Protein AF-A0A8X6R520-F1 (afdb_monomer)

Sequence (158 aa):
MAERRQQGKAYQPYNRLAFRYNPGDDYSLSRHVHIGRMTVMCHFCKALKFCGETKGMCCAAGKIKLPQLREPPEPLKTLLAEYTAESKHFLSNIRKYNSCFQMTSFGAEVIKTHFMTTFKVKGQIYHKFGSLIPFPNGQHKFLQMYFIGDDKDELDAR

Mean predicted aligned error: 14.35 Å

Solvent-accessible surface area (backbone atoms only — not comparable to full-atom values): 10619 Å² total; per-residue (Å²): 139,82,84,80,78,78,77,74,82,73,89,72,78,74,77,67,48,87,79,61,80,55,94,89,58,69,58,89,76,35,83,87,67,67,64,73,66,64,71,47,65,38,89,75,80,60,49,64,32,43,70,88,62,62,70,48,80,83,32,55,65,60,77,46,85,77,79,81,83,74,80,63,60,82,68,54,40,61,36,71,61,60,80,46,74,64,12,46,54,42,60,78,39,40,68,58,55,53,56,73,68,49,67,52,45,89,38,62,49,68,61,84,64,88,88,62,101,66,86,46,74,53,87,68,80,42,79,45,58,75,69,79,64,71,55,91,96,47,80,66,54,80,63,20,41,85,76,69,55,60,84,80,69,52,73,81,73,111

Organism: Nephila pilipes (NCBI:txid299642)

Structure (mmCIF, N/CA/C/O backbone):
data_AF-A0A8X6R520-F1
#
_entry.id   AF-A0A8X6R520-F1
#
loop_
_atom_site.group_PDB
_atom_site.id
_atom_site.type_symbol
_atom_site.label_atom_id
_atom_site.label_alt_id
_atom_site.label_comp_id
_atom_site.label_asym_id
_atom_site.label_entity_id
_atom_site.label_seq_id
_atom_site.pdbx_PDB_ins_code
_atom_site.Cartn_x
_atom_site.Cartn_y
_atom_site.Cartn_z
_atom_site.occupancy
_atom_site.B_iso_or_equiv
_atom_site.auth_seq_id
_atom_site.auth_comp_id
_atom_site.auth_asym_id
_atom_site.auth_atom_id
_atom_site.pdbx_PDB_model_num
ATOM 1 N N . MET A 1 1 ? 46.603 -31.925 23.603 1.00 32.66 1 MET A N 1
ATOM 2 C CA . MET A 1 1 ? 46.364 -31.287 22.292 1.00 32.66 1 MET A CA 1
ATOM 3 C C . MET A 1 1 ? 45.201 -32.020 21.648 1.00 32.66 1 MET A C 1
ATOM 5 O O . MET A 1 1 ? 45.348 -33.194 21.354 1.00 32.66 1 MET A O 1
ATOM 9 N N . ALA A 1 2 ? 44.026 -31.395 21.569 1.00 31.77 2 ALA A N 1
ATOM 10 C CA . ALA A 1 2 ? 42.830 -32.007 20.992 1.00 31.77 2 ALA A CA 1
ATOM 11 C C . ALA A 1 2 ? 42.471 -31.241 19.716 1.00 31.77 2 ALA A C 1
ATOM 13 O O . ALA A 1 2 ? 42.120 -30.060 19.765 1.00 31.77 2 ALA A O 1
ATOM 14 N N . GLU A 1 3 ? 42.648 -31.905 18.578 1.00 31.52 3 GLU A N 1
ATOM 15 C CA . GLU A 1 3 ? 42.391 -31.376 17.244 1.00 31.52 3 GLU A CA 1
ATOM 16 C C . GLU A 1 3 ? 40.903 -31.054 17.074 1.00 31.52 3 GLU A C 1
ATOM 18 O O . GLU A 1 3 ? 40.031 -31.922 17.153 1.00 31.52 3 GLU A O 1
ATOM 23 N N . ARG A 1 4 ? 40.597 -29.779 16.811 1.00 35.84 4 ARG A N 1
ATOM 24 C CA . ARG A 1 4 ? 39.271 -29.373 16.344 1.00 35.84 4 ARG A CA 1
ATOM 25 C C . ARG A 1 4 ? 39.112 -29.868 14.910 1.00 35.84 4 ARG A C 1
ATOM 27 O O . ARG A 1 4 ? 39.616 -29.245 13.979 1.00 35.84 4 ARG A O 1
ATOM 34 N N . ARG A 1 5 ? 38.393 -30.980 14.735 1.00 37.31 5 ARG A N 1
ATOM 35 C CA . ARG A 1 5 ? 37.871 -31.408 13.430 1.00 37.31 5 ARG A CA 1
ATOM 36 C C . ARG A 1 5 ? 37.050 -30.266 12.833 1.00 37.31 5 ARG A C 1
ATOM 38 O O . ARG A 1 5 ? 35.975 -29.940 13.333 1.00 37.31 5 ARG A O 1
ATOM 45 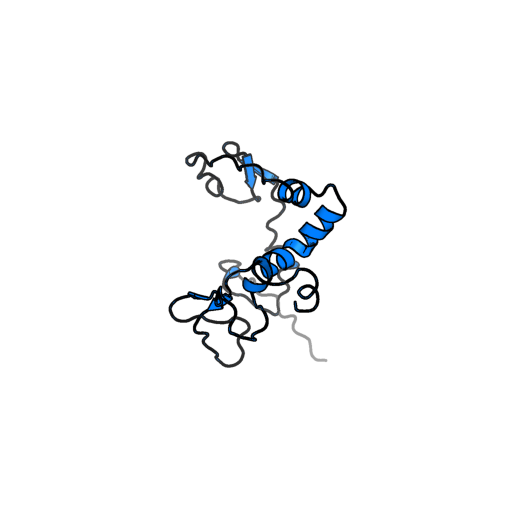N N . GLN A 1 6 ? 37.563 -29.669 11.761 1.00 41.00 6 GLN A N 1
ATOM 46 C CA . GLN A 1 6 ? 36.790 -28.804 10.882 1.00 41.00 6 GLN A CA 1
ATOM 47 C C . GLN A 1 6 ? 35.663 -29.653 10.284 1.00 41.00 6 GLN A C 1
ATOM 49 O O . GLN A 1 6 ? 35.899 -30.507 9.432 1.00 41.00 6 GLN A O 1
ATOM 54 N N . GLN A 1 7 ? 34.435 -29.469 10.771 1.00 40.72 7 GLN A N 1
ATOM 55 C CA . GLN A 1 7 ? 33.261 -30.027 10.112 1.00 40.72 7 GLN A CA 1
ATOM 56 C C . GLN A 1 7 ? 33.088 -29.285 8.786 1.00 40.72 7 GLN A C 1
ATOM 58 O O . GLN A 1 7 ? 32.696 -28.117 8.754 1.00 40.72 7 GLN A O 1
ATOM 63 N N . GLY A 1 8 ? 33.446 -29.957 7.691 1.00 35.66 8 GLY A N 1
ATOM 64 C CA . GLY A 1 8 ? 33.184 -29.482 6.340 1.00 35.66 8 GLY A CA 1
ATOM 65 C C . GLY A 1 8 ? 31.697 -29.175 6.181 1.00 35.66 8 GLY A C 1
ATOM 66 O O . GLY A 1 8 ? 30.846 -29.994 6.530 1.00 35.66 8 GLY A O 1
ATOM 67 N N . LYS A 1 9 ? 31.376 -27.975 5.685 1.00 40.44 9 LYS A N 1
ATOM 68 C CA . LYS A 1 9 ? 29.997 -27.575 5.387 1.00 40.44 9 LYS A CA 1
ATOM 69 C C . LYS A 1 9 ? 29.431 -28.536 4.342 1.00 40.44 9 LYS A C 1
ATOM 71 O O . LYS A 1 9 ? 29.839 -28.503 3.184 1.00 40.44 9 LYS A O 1
ATOM 76 N N . ALA A 1 10 ? 28.509 -29.395 4.767 1.00 44.88 10 ALA A N 1
ATOM 77 C CA . ALA A 1 10 ? 27.772 -30.279 3.880 1.00 44.88 10 ALA A CA 1
ATOM 78 C C . ALA A 1 10 ? 27.048 -29.450 2.807 1.00 44.88 10 ALA A C 1
ATOM 80 O O . ALA A 1 10 ? 26.367 -28.471 3.121 1.00 44.88 10 ALA A O 1
ATOM 81 N N . TYR A 1 11 ? 27.205 -29.842 1.542 1.00 52.88 11 TYR A N 1
ATOM 82 C CA . TYR A 1 11 ? 26.474 -29.273 0.415 1.00 52.88 11 TYR A CA 1
ATOM 83 C C . TYR A 1 11 ? 24.975 -29.524 0.622 1.00 52.88 11 TYR A C 1
ATOM 85 O O . TYR A 1 11 ? 24.500 -30.649 0.470 1.00 52.88 11 TYR A O 1
ATOM 93 N N . GLN A 1 12 ? 24.229 -28.491 1.021 1.00 57.22 12 GLN A N 1
ATOM 94 C CA . GLN A 1 12 ? 22.777 -28.582 1.120 1.00 57.22 12 GLN A CA 1
ATOM 95 C C . GLN A 1 12 ? 22.138 -28.196 -0.221 1.00 57.22 12 GLN A C 1
ATOM 97 O O . GLN A 1 12 ? 22.399 -27.102 -0.725 1.00 57.22 12 GLN A O 1
ATOM 102 N N . PRO A 1 13 ? 21.286 -29.056 -0.807 1.00 60.69 13 PRO A N 1
ATOM 103 C CA . PRO A 1 13 ? 20.566 -28.718 -2.025 1.00 60.69 13 PRO A CA 1
ATOM 104 C C . PRO A 1 13 ? 19.559 -27.595 -1.742 1.00 60.69 13 PRO A C 1
ATOM 106 O O . PRO A 1 13 ? 18.690 -27.727 -0.881 1.00 60.69 13 PRO A O 1
ATOM 109 N N . TYR A 1 14 ? 19.651 -26.503 -2.504 1.00 65.06 14 TYR A N 1
ATOM 110 C CA . TYR A 1 14 ? 18.856 -25.275 -2.338 1.00 65.06 14 TYR A CA 1
ATOM 111 C C . TYR A 1 14 ? 17.364 -25.419 -2.702 1.00 65.06 14 TYR A C 1
ATOM 113 O O . TYR A 1 14 ? 16.584 -24.468 -2.600 1.00 65.06 14 TYR A O 1
ATOM 121 N N . ASN A 1 15 ? 16.938 -26.612 -3.121 1.00 63.81 15 ASN A N 1
ATOM 122 C CA . ASN A 1 15 ? 15.549 -26.891 -3.460 1.00 63.81 15 ASN A CA 1
ATOM 123 C C . ASN A 1 15 ? 14.650 -26.724 -2.228 1.00 63.81 15 ASN A C 1
ATOM 125 O O . ASN A 1 15 ? 14.831 -27.398 -1.216 1.00 63.81 15 ASN A O 1
ATOM 129 N N . ARG A 1 16 ? 13.629 -25.863 -2.349 1.00 66.19 16 ARG A N 1
ATOM 130 C CA . ARG A 1 16 ? 12.605 -25.605 -1.317 1.00 66.19 16 ARG A CA 1
ATOM 131 C C . ARG A 1 16 ? 13.126 -24.964 -0.021 1.00 66.19 16 ARG A C 1
ATOM 133 O O . ARG A 1 16 ? 12.443 -25.052 0.996 1.00 66.19 16 ARG A O 1
ATOM 140 N N . LEU A 1 17 ? 14.264 -24.263 -0.043 1.00 68.62 17 LEU A N 1
ATOM 141 C CA . LEU A 1 17 ? 14.769 -23.547 1.142 1.00 68.62 17 LEU A CA 1
ATOM 142 C C . LEU A 1 17 ? 13.775 -22.538 1.729 1.00 68.62 17 LEU A C 1
ATOM 144 O O . LEU A 1 17 ? 13.732 -22.378 2.942 1.00 68.62 17 LEU A O 1
ATOM 148 N N . ALA A 1 18 ? 12.917 -21.932 0.902 1.00 65.88 18 ALA A N 1
ATOM 149 C CA . ALA A 1 18 ? 11.854 -21.041 1.376 1.00 65.88 18 ALA A CA 1
ATOM 150 C C . ALA A 1 18 ? 10.885 -21.713 2.374 1.00 65.88 18 ALA A C 1
ATOM 152 O O . ALA A 1 18 ? 10.293 -21.036 3.205 1.00 65.88 18 ALA A O 1
ATOM 153 N N . PHE A 1 19 ? 10.743 -23.044 2.325 1.00 75.19 19 PHE A N 1
ATOM 154 C CA . PHE A 1 19 ? 9.905 -23.817 3.249 1.00 75.19 19 PHE A CA 1
ATOM 155 C C . PHE A 1 19 ? 10.658 -24.295 4.499 1.00 75.19 19 PHE A C 1
ATOM 157 O O . PHE A 1 19 ? 10.063 -24.915 5.376 1.00 75.19 19 PHE A O 1
ATOM 164 N N . ARG A 1 20 ? 11.966 -24.033 4.583 1.00 75.31 20 ARG A N 1
ATOM 165 C CA . ARG A 1 20 ? 12.833 -24.376 5.717 1.00 75.31 20 ARG A CA 1
ATOM 166 C C . ARG A 1 20 ? 13.335 -23.093 6.369 1.00 75.31 20 ARG A C 1
ATOM 168 O O . ARG A 1 20 ? 14.533 -22.828 6.400 1.00 75.31 20 ARG A O 1
ATOM 175 N N . TYR A 1 21 ? 12.392 -22.278 6.833 1.00 77.88 21 TYR A N 1
ATOM 176 C CA . TYR A 1 21 ? 12.721 -21.064 7.565 1.00 77.88 21 TYR A CA 1
ATOM 177 C C . TYR A 1 21 ? 13.424 -21.414 8.884 1.00 77.88 21 TYR A C 1
ATOM 179 O O . TYR A 1 21 ? 12.919 -22.209 9.676 1.00 77.88 21 TYR A O 1
ATOM 187 N N . ASN A 1 22 ? 14.577 -20.799 9.106 1.00 79.00 22 ASN A N 1
ATOM 188 C CA . ASN A 1 22 ? 15.392 -20.891 10.299 1.00 79.00 22 ASN A CA 1
ATOM 189 C C . ASN A 1 22 ? 15.613 -19.463 10.827 1.00 79.00 22 ASN A C 1
ATOM 191 O O . ASN A 1 22 ? 16.314 -18.679 10.191 1.00 79.00 22 ASN A O 1
ATOM 195 N N . PRO A 1 23 ? 15.038 -19.104 11.984 1.00 77.94 23 PRO A N 1
ATOM 196 C CA . PRO A 1 23 ? 15.139 -17.751 12.526 1.00 77.94 23 PRO A CA 1
ATOM 197 C C . PRO A 1 23 ? 16.559 -17.355 12.963 1.00 77.94 23 PRO A C 1
ATOM 199 O O . PRO A 1 23 ? 16.796 -16.176 13.199 1.00 77.94 23 PRO A O 1
ATOM 202 N N . GLY A 1 24 ? 17.493 -18.307 13.082 1.00 82.00 24 GLY A N 1
ATOM 203 C CA . GLY A 1 24 ? 18.901 -18.018 13.370 1.00 82.00 24 GLY A CA 1
ATOM 204 C C . GLY A 1 24 ? 19.714 -17.567 12.153 1.00 82.00 24 GLY A C 1
ATOM 205 O O . GLY A 1 24 ? 20.850 -17.128 12.321 1.00 82.00 24 GLY A O 1
ATOM 206 N N . ASP A 1 25 ? 19.154 -17.673 10.945 1.00 80.88 25 ASP A N 1
ATOM 207 C CA . ASP A 1 25 ? 19.844 -17.308 9.714 1.00 80.88 25 ASP A CA 1
ATOM 208 C C . ASP A 1 25 ? 19.541 -15.857 9.322 1.00 80.88 25 ASP A C 1
ATOM 210 O O . ASP A 1 25 ? 18.385 -15.439 9.213 1.00 80.88 25 ASP A O 1
ATOM 214 N N . ASP A 1 26 ? 20.593 -15.093 9.030 1.00 79.25 26 ASP A N 1
ATOM 215 C CA . ASP A 1 26 ? 20.450 -13.777 8.417 1.00 79.25 26 ASP A CA 1
ATOM 216 C C . ASP A 1 26 ? 20.264 -13.917 6.898 1.00 79.25 26 ASP A C 1
ATOM 218 O O . ASP A 1 26 ? 21.212 -13.957 6.106 1.00 79.25 26 ASP A O 1
ATOM 222 N N . TYR A 1 27 ? 19.001 -14.000 6.483 1.00 78.44 27 TYR A N 1
ATOM 223 C CA . TYR A 1 27 ? 18.620 -14.102 5.075 1.00 78.44 27 TYR A CA 1
ATOM 224 C C . TYR A 1 27 ? 19.008 -12.877 4.243 1.00 78.44 27 TYR A C 1
ATOM 226 O O . TYR A 1 27 ? 19.123 -13.010 3.025 1.00 78.44 27 TYR A O 1
ATOM 234 N N . SER A 1 28 ? 19.239 -11.715 4.865 1.00 74.81 28 SER A N 1
ATOM 235 C CA . SER A 1 28 ? 19.638 -10.502 4.142 1.00 74.81 28 SER A CA 1
ATOM 236 C C . SER A 1 28 ? 21.057 -10.606 3.571 1.00 74.81 28 SER A C 1
ATOM 238 O O . SER A 1 28 ? 21.343 -10.055 2.510 1.00 74.81 28 SER A O 1
ATOM 240 N N . LEU A 1 29 ? 21.922 -11.392 4.222 1.00 78.25 29 LEU A N 1
ATOM 241 C CA . LEU A 1 29 ? 23.296 -11.666 3.788 1.00 78.25 29 LEU A CA 1
ATOM 242 C C . LEU A 1 29 ? 23.393 -12.854 2.821 1.00 78.25 29 LEU A C 1
ATOM 244 O O . LEU A 1 29 ? 24.462 -13.145 2.271 1.00 78.25 29 LEU A O 1
ATOM 248 N N . SER A 1 30 ? 22.290 -13.572 2.603 1.00 78.69 30 SER A N 1
ATOM 249 C CA . SER A 1 30 ? 22.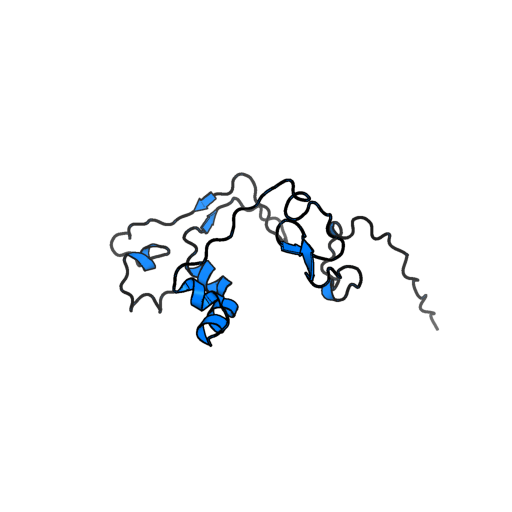281 -14.722 1.711 1.00 78.69 30 SER A CA 1
ATOM 250 C C . SER A 1 30 ? 22.397 -14.272 0.258 1.00 78.69 30 SER A C 1
ATOM 252 O O . SER A 1 30 ? 21.474 -13.691 -0.310 1.00 78.69 30 SER A O 1
ATOM 254 N N . ARG A 1 31 ? 23.496 -14.656 -0.405 1.00 71.50 31 ARG A N 1
ATOM 255 C CA . ARG A 1 31 ? 23.685 -14.453 -1.858 1.00 71.50 31 ARG A CA 1
ATOM 256 C C . ARG A 1 31 ? 22.579 -15.097 -2.705 1.00 71.50 31 ARG A C 1
ATOM 258 O O . ARG A 1 31 ? 22.419 -14.747 -3.868 1.00 71.50 31 ARG A O 1
ATOM 265 N N . HIS A 1 32 ? 21.833 -16.038 -2.126 1.00 70.75 32 HIS A N 1
ATOM 266 C CA . HIS A 1 32 ? 20.743 -16.755 -2.783 1.00 70.75 32 HIS A CA 1
ATOM 267 C C . HIS A 1 32 ? 19.396 -16.022 -2.683 1.00 70.75 32 HIS A C 1
ATOM 269 O O . HIS A 1 32 ? 18.470 -16.372 -3.407 1.00 70.75 32 HIS A O 1
ATOM 275 N N . VAL A 1 33 ? 19.274 -15.001 -1.824 1.00 73.88 33 VAL A N 1
ATOM 276 C CA . VAL A 1 33 ? 18.069 -14.162 -1.670 1.00 73.88 33 VAL A CA 1
ATOM 277 C C . VAL A 1 33 ? 18.312 -12.799 -2.331 1.00 73.88 33 VAL A C 1
ATOM 279 O O . VAL A 1 33 ? 18.020 -11.741 -1.787 1.00 73.88 33 VAL A O 1
ATOM 282 N N . HIS A 1 34 ? 18.888 -12.811 -3.534 1.00 74.81 34 HIS A N 1
ATOM 283 C CA . HIS A 1 34 ? 19.153 -11.596 -4.297 1.00 74.81 34 HIS A CA 1
ATOM 284 C C . HIS A 1 34 ? 18.156 -11.459 -5.458 1.00 74.81 34 HIS A C 1
ATOM 286 O O . HIS A 1 34 ? 18.438 -11.849 -6.590 1.00 74.81 34 HIS A O 1
ATOM 292 N N . ILE A 1 35 ? 16.986 -10.873 -5.182 1.00 80.00 35 ILE A N 1
ATOM 293 C CA . ILE A 1 35 ? 15.927 -10.622 -6.185 1.00 80.00 35 ILE A CA 1
ATOM 294 C C . ILE A 1 35 ? 16.367 -9.548 -7.208 1.00 80.00 35 ILE A C 1
ATOM 296 O O . ILE A 1 35 ? 15.990 -9.586 -8.379 1.00 80.00 35 ILE A O 1
ATOM 300 N N . GLY A 1 36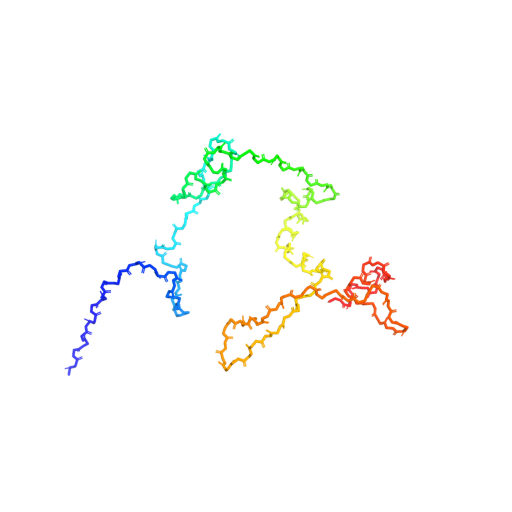 ? 17.229 -8.615 -6.787 1.00 85.00 36 GLY A N 1
ATOM 301 C CA . GLY A 1 36 ? 17.735 -7.520 -7.618 1.00 85.00 36 GLY A CA 1
ATOM 302 C C . GLY A 1 36 ? 16.765 -6.342 -7.745 1.00 85.00 36 GLY A C 1
ATOM 303 O O . GLY A 1 36 ? 15.748 -6.266 -7.059 1.00 85.00 36 GLY A O 1
ATOM 304 N N . ARG A 1 37 ? 17.106 -5.378 -8.610 1.00 87.88 37 ARG A N 1
ATOM 305 C CA . ARG A 1 37 ? 16.262 -4.200 -8.878 1.00 87.88 37 ARG A CA 1
ATOM 306 C C . ARG A 1 37 ? 15.172 -4.543 -9.895 1.00 87.88 37 ARG A C 1
ATOM 308 O O . ARG A 1 37 ? 15.374 -5.367 -10.787 1.00 87.88 37 ARG A O 1
ATOM 315 N N . MET A 1 38 ? 14.035 -3.866 -9.788 1.00 91.12 38 MET A N 1
ATOM 316 C CA . MET A 1 38 ? 12.918 -4.004 -10.718 1.00 91.12 38 MET A CA 1
ATOM 317 C C . MET A 1 38 ? 13.150 -3.120 -11.955 1.00 91.12 38 MET A C 1
ATOM 319 O O . MET A 1 38 ? 12.651 -2.003 -12.035 1.00 91.12 38 MET A O 1
ATOM 323 N N . THR A 1 39 ? 13.981 -3.579 -12.891 1.00 93.94 39 THR A N 1
ATOM 324 C CA . THR A 1 39 ? 14.419 -2.780 -14.056 1.00 93.94 39 THR A CA 1
ATOM 325 C C . THR A 1 39 ? 13.939 -3.323 -15.399 1.00 93.94 39 THR A C 1
ATOM 327 O O . THR A 1 39 ? 14.058 -2.641 -16.414 1.00 93.94 39 THR A O 1
ATOM 330 N N . VAL A 1 40 ? 13.384 -4.537 -15.443 1.00 91.81 40 VAL A N 1
ATOM 331 C CA . VAL A 1 40 ? 12.965 -5.168 -16.700 1.00 91.81 40 VAL A CA 1
ATOM 332 C C . VAL A 1 40 ? 11.577 -4.662 -17.082 1.00 91.81 40 VAL A C 1
ATOM 334 O O . VAL A 1 40 ? 10.585 -5.049 -16.478 1.00 91.81 40 VAL A O 1
ATOM 337 N N . MET A 1 41 ? 11.477 -3.812 -18.100 1.00 93.25 41 MET A N 1
ATOM 338 C CA . MET A 1 41 ? 10.185 -3.282 -18.543 1.00 93.25 41 MET A CA 1
ATOM 339 C C . MET A 1 41 ? 9.426 -4.287 -19.423 1.00 93.25 41 MET A C 1
ATOM 341 O O . MET A 1 41 ? 9.957 -4.833 -20.392 1.00 93.25 41 MET A O 1
ATOM 345 N N . CYS A 1 42 ? 8.143 -4.504 -19.134 1.00 91.62 42 CYS A N 1
ATOM 346 C CA . CYS A 1 42 ? 7.261 -5.275 -20.001 1.00 91.62 42 CYS A CA 1
ATOM 347 C C . CYS A 1 42 ? 6.898 -4.491 -21.271 1.00 91.62 42 CYS A C 1
ATOM 349 O O . CYS A 1 42 ? 6.413 -3.364 -21.205 1.00 91.62 42 CYS A O 1
ATOM 351 N N . HIS A 1 43 ? 7.042 -5.112 -22.441 1.00 91.19 43 HIS A N 1
ATOM 352 C CA . HIS A 1 43 ? 6.753 -4.463 -23.722 1.00 91.19 43 HIS A CA 1
ATOM 353 C C . HIS A 1 43 ? 5.269 -4.104 -23.897 1.00 91.19 43 HIS A C 1
ATOM 355 O O . HIS A 1 43 ? 4.977 -3.068 -24.497 1.00 91.19 43 HIS A O 1
ATOM 361 N N . PHE A 1 44 ? 4.367 -4.914 -23.327 1.00 91.19 44 PHE A N 1
ATOM 362 C CA . PHE A 1 44 ? 2.915 -4.776 -23.470 1.00 91.19 44 PHE A CA 1
ATOM 363 C C . PHE A 1 44 ? 2.311 -3.757 -22.495 1.00 91.19 44 PHE A C 1
ATOM 365 O O . PHE A 1 44 ? 1.685 -2.798 -22.930 1.00 91.19 44 PHE A O 1
ATOM 372 N N . CYS A 1 45 ? 2.500 -3.946 -21.182 1.00 90.19 45 CYS A N 1
ATOM 373 C CA . CYS A 1 45 ? 1.869 -3.107 -20.153 1.00 90.19 45 CYS A CA 1
ATOM 374 C C . CYS A 1 45 ? 2.808 -2.083 -19.498 1.00 90.19 45 CYS A C 1
ATOM 376 O O . CYS A 1 45 ? 2.375 -1.370 -18.602 1.00 90.19 45 CYS A O 1
ATOM 378 N N . LYS A 1 46 ? 4.088 -2.032 -19.894 1.00 90.75 46 LYS A N 1
ATOM 379 C CA . LYS A 1 46 ? 5.128 -1.146 -19.327 1.00 90.75 46 LYS A CA 1
ATOM 380 C C . LYS A 1 46 ? 5.429 -1.337 -17.835 1.00 90.75 46 LYS A C 1
ATOM 382 O O . LYS A 1 46 ? 6.284 -0.639 -17.305 1.00 90.75 46 LYS A O 1
ATOM 387 N N . ALA A 1 47 ? 4.814 -2.322 -17.180 1.00 91.19 47 ALA A N 1
ATOM 388 C CA . ALA A 1 47 ? 5.156 -2.694 -15.813 1.00 91.19 47 ALA A CA 1
ATOM 389 C C . ALA A 1 47 ? 6.636 -3.093 -15.714 1.00 91.19 47 ALA A C 1
ATOM 391 O O . ALA A 1 47 ? 7.144 -3.827 -16.571 1.00 91.19 47 ALA A O 1
ATOM 392 N N . LEU A 1 48 ? 7.306 -2.620 -14.667 1.00 92.81 48 LEU A N 1
ATOM 393 C CA . LEU A 1 48 ? 8.655 -3.047 -14.322 1.00 92.81 48 LEU A CA 1
ATOM 394 C C . LEU A 1 48 ? 8.600 -4.428 -13.655 1.00 92.81 48 LEU A C 1
ATOM 396 O O . LEU A 1 48 ? 7.648 -4.762 -12.953 1.00 92.81 48 LEU A O 1
ATOM 400 N N . LYS A 1 49 ? 9.619 -5.239 -13.917 1.00 92.00 49 LYS A N 1
ATOM 401 C CA . LYS A 1 49 ? 9.746 -6.627 -13.474 1.00 92.00 49 LYS A CA 1
ATOM 402 C C . LYS A 1 49 ? 11.120 -6.869 -12.871 1.00 92.00 49 LYS A C 1
ATOM 404 O O . LYS A 1 49 ? 12.096 -6.202 -13.234 1.00 92.00 49 LYS A O 1
ATOM 409 N N . PHE A 1 50 ? 11.201 -7.852 -11.983 1.00 91.19 50 PHE A N 1
ATOM 410 C CA . PHE A 1 50 ? 12.481 -8.347 -11.486 1.00 91.19 50 PHE A CA 1
ATOM 411 C C . PHE A 1 50 ? 13.159 -9.257 -12.515 1.00 91.19 50 PHE A C 1
ATOM 413 O O . PHE A 1 50 ? 12.516 -9.863 -13.382 1.00 91.19 50 PHE A O 1
ATOM 420 N N . CYS A 1 51 ? 14.483 -9.367 -12.413 1.00 86.19 51 CYS A N 1
ATOM 421 C CA . CYS A 1 51 ? 15.238 -10.325 -13.209 1.00 86.19 51 CYS A CA 1
ATOM 422 C C . CYS A 1 51 ? 14.818 -11.757 -12.825 1.00 86.19 51 CYS A C 1
ATOM 424 O O . CYS A 1 51 ? 14.707 -12.078 -11.647 1.00 86.19 51 CYS A O 1
ATOM 426 N N . GLY A 1 52 ? 14.551 -12.613 -13.815 1.00 85.06 52 GLY A N 1
ATOM 427 C CA . GLY A 1 52 ? 14.098 -13.994 -13.594 1.00 85.06 52 GLY A CA 1
ATOM 428 C C . GLY A 1 52 ? 12.579 -14.187 -13.505 1.00 85.06 52 GLY A C 1
ATOM 429 O O . GLY A 1 52 ? 12.109 -15.322 -13.568 1.00 85.06 52 GLY A O 1
ATOM 430 N N . GLU A 1 53 ? 11.778 -13.118 -13.445 1.00 90.00 53 GLU A N 1
ATOM 431 C CA . GLU A 1 53 ? 10.320 -13.252 -13.504 1.00 90.00 53 GLU A CA 1
ATOM 432 C C . GLU A 1 53 ? 9.836 -13.719 -14.881 1.00 90.00 53 GLU A C 1
ATOM 434 O O . GLU A 1 53 ? 10.215 -13.178 -15.927 1.00 90.00 53 GLU A O 1
ATOM 439 N N . THR A 1 54 ? 8.883 -14.652 -14.895 1.00 89.81 54 THR A N 1
ATOM 440 C CA . THR A 1 54 ? 8.295 -15.161 -16.140 1.00 89.81 54 THR A CA 1
ATOM 441 C C . THR A 1 54 ? 7.574 -14.057 -16.923 1.00 89.81 54 THR A C 1
ATOM 443 O O . THR A 1 54 ? 7.136 -13.042 -16.372 1.00 89.81 54 THR A O 1
ATOM 446 N N . LYS A 1 55 ? 7.414 -14.237 -18.241 1.00 85.31 55 LYS A N 1
ATOM 447 C CA . LYS A 1 55 ? 6.693 -13.281 -19.111 1.00 85.31 55 LYS A CA 1
ATOM 448 C C . LYS A 1 55 ? 5.232 -13.059 -18.675 1.00 85.31 55 LYS A C 1
ATOM 450 O O . LYS A 1 55 ? 4.643 -12.035 -19.012 1.00 85.31 55 LYS A O 1
ATOM 455 N N . GLY A 1 56 ? 4.661 -14.000 -17.918 1.00 88.56 56 GLY A N 1
ATOM 456 C CA . GLY A 1 56 ? 3.272 -13.976 -17.472 1.00 88.56 56 GLY A CA 1
ATOM 457 C C . GLY A 1 56 ? 2.981 -13.112 -16.242 1.00 88.56 56 GLY A C 1
ATOM 458 O O . GLY A 1 56 ? 1.826 -12.752 -16.056 1.00 88.56 56 GLY A O 1
ATOM 459 N N . MET A 1 57 ? 3.993 -12.733 -15.451 1.00 90.12 57 MET A N 1
ATOM 460 C CA . MET A 1 57 ? 3.794 -12.142 -14.113 1.00 90.12 57 MET A CA 1
ATOM 461 C C . MET A 1 57 ? 3.013 -10.817 -14.068 1.00 90.12 57 MET A C 1
ATOM 463 O O . MET A 1 57 ? 2.429 -10.507 -13.040 1.00 90.12 57 MET A O 1
ATOM 467 N N . CYS A 1 58 ? 2.990 -10.031 -15.150 1.00 90.50 58 CYS A N 1
ATOM 468 C CA . CYS A 1 58 ? 2.333 -8.714 -15.166 1.00 90.50 58 CYS A CA 1
ATOM 469 C C . CYS A 1 58 ? 1.014 -8.693 -15.958 1.00 90.50 58 CYS A C 1
ATOM 471 O O . CYS A 1 58 ? -0.019 -8.301 -15.435 1.00 90.50 58 CYS A O 1
ATOM 473 N N . CYS A 1 59 ? 1.035 -9.097 -17.230 1.00 91.31 59 CYS A N 1
ATOM 474 C CA . CYS A 1 59 ? -0.117 -9.026 -18.141 1.00 91.31 59 CYS A CA 1
ATOM 475 C C . CYS A 1 59 ? -0.384 -10.357 -18.855 1.00 91.31 59 CYS A C 1
ATOM 477 O O . CYS A 1 59 ? -0.895 -10.373 -19.977 1.00 91.31 59 CYS A O 1
ATOM 479 N N . ALA A 1 60 ? 0.035 -11.477 -18.251 1.00 92.56 60 ALA A N 1
ATOM 480 C CA . ALA A 1 60 ? -0.036 -12.803 -18.864 1.00 92.56 60 ALA A CA 1
ATOM 481 C C . ALA A 1 60 ? 0.572 -12.831 -20.286 1.00 92.56 60 ALA A C 1
ATOM 483 O O . ALA A 1 60 ? -0.009 -13.396 -21.210 1.00 92.56 60 ALA A O 1
ATOM 484 N N . ALA A 1 61 ? 1.735 -12.190 -20.461 1.00 91.00 61 ALA A N 1
ATOM 485 C CA . ALA A 1 61 ? 2.414 -12.020 -21.749 1.00 91.00 61 ALA A CA 1
ATOM 486 C C . ALA A 1 61 ? 1.568 -11.303 -22.827 1.00 91.00 61 ALA A C 1
ATOM 488 O O . ALA A 1 61 ? 1.585 -11.694 -23.990 1.00 91.00 61 ALA A O 1
ATOM 489 N N . GLY A 1 62 ? 0.830 -10.258 -22.438 1.00 91.31 62 GLY A N 1
ATOM 490 C CA . GLY A 1 62 ? 0.034 -9.423 -23.346 1.00 91.31 62 GLY A CA 1
ATOM 491 C C . GLY A 1 62 ? -1.409 -9.891 -23.540 1.00 91.31 62 GLY A C 1
ATOM 492 O O . GLY A 1 62 ? -2.179 -9.212 -24.211 1.00 91.31 62 GLY A O 1
ATOM 493 N N . LYS A 1 63 ? -1.802 -11.014 -22.925 1.00 93.00 63 LYS A N 1
ATOM 494 C CA . LYS A 1 63 ? -3.177 -11.535 -22.986 1.00 93.00 63 LYS A CA 1
ATOM 495 C C . LYS A 1 63 ? -4.169 -10.697 -22.179 1.00 93.00 63 LYS A C 1
ATOM 497 O O . LYS A 1 63 ? -5.358 -10.714 -22.473 1.00 93.00 63 LYS A O 1
ATOM 502 N N . ILE A 1 64 ? -3.693 -9.989 -21.154 1.00 92.19 64 ILE A N 1
ATOM 503 C CA . ILE A 1 64 ? -4.523 -9.154 -20.283 1.00 92.19 64 ILE A CA 1
ATOM 504 C C . ILE A 1 64 ? -4.191 -7.686 -20.543 1.00 92.19 64 ILE A C 1
ATOM 506 O O . ILE A 1 64 ? -3.057 -7.250 -20.333 1.00 92.19 64 ILE A O 1
ATOM 510 N N . LYS A 1 65 ? -5.195 -6.908 -20.956 1.00 89.19 65 LYS A N 1
ATOM 511 C CA . LYS A 1 65 ? -5.101 -5.448 -21.045 1.00 89.19 65 LYS A CA 1
ATOM 512 C C . LYS A 1 65 ? -5.508 -4.845 -19.703 1.00 89.19 65 LYS A C 1
ATOM 514 O O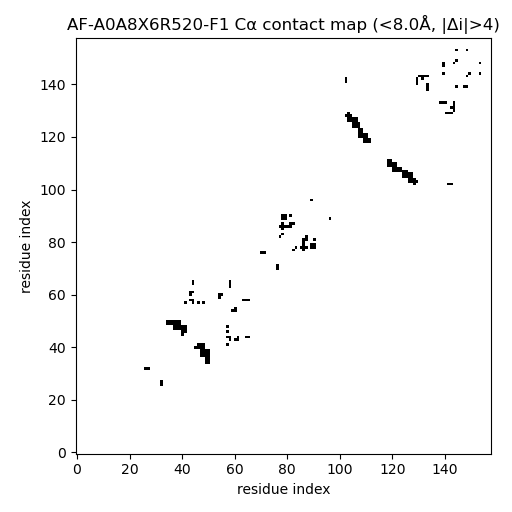 . LYS A 1 65 ? -6.688 -4.814 -19.370 1.00 89.19 65 LYS A O 1
ATOM 519 N N . LEU A 1 66 ? -4.524 -4.392 -18.930 1.00 85.31 66 LEU A N 1
ATOM 520 C CA . LEU A 1 66 ? -4.779 -3.709 -17.663 1.00 85.31 66 LEU A CA 1
ATOM 521 C C . LEU A 1 66 ? -5.340 -2.301 -17.931 1.00 85.31 66 LEU A C 1
ATOM 523 O O . LEU A 1 66 ? -4.851 -1.625 -18.843 1.00 85.31 66 LEU A O 1
ATOM 527 N N . PRO A 1 67 ? -6.350 -1.847 -17.169 1.00 87.19 67 PRO A N 1
ATOM 528 C CA . PRO A 1 67 ? -6.805 -0.466 -17.240 1.00 87.19 67 PRO A CA 1
ATOM 529 C C . PRO A 1 67 ? -5.686 0.480 -16.794 1.00 87.19 67 PRO A C 1
ATOM 531 O O . PRO A 1 67 ? -4.853 0.128 -15.958 1.00 87.19 67 PRO A O 1
ATOM 534 N N . GLN A 1 68 ? -5.672 1.692 -17.350 1.00 84.81 68 GLN A N 1
ATOM 535 C CA . GLN A 1 68 ? -4.762 2.728 -16.872 1.00 84.81 68 GLN A CA 1
ATOM 536 C C . GLN A 1 68 ? -5.131 3.122 -15.441 1.00 84.81 68 GLN A C 1
ATOM 538 O O . GLN A 1 68 ? -6.311 3.242 -15.100 1.00 84.81 68 GLN A O 1
ATOM 543 N N . LEU A 1 69 ? -4.107 3.318 -14.610 1.00 85.44 69 LEU A N 1
ATOM 544 C CA . LEU A 1 69 ? -4.290 3.853 -13.269 1.00 85.44 69 LEU A CA 1
ATOM 545 C C . LEU A 1 69 ? -4.801 5.287 -13.389 1.00 85.44 69 LEU A C 1
ATOM 547 O O . LEU A 1 69 ? -4.221 6.099 -14.108 1.00 85.44 69 LEU A O 1
ATOM 551 N N . ARG A 1 70 ? -5.905 5.582 -12.703 1.00 90.06 70 ARG A N 1
ATOM 552 C CA . ARG A 1 70 ? -6.407 6.951 -12.592 1.00 90.06 70 ARG A CA 1
ATOM 553 C C . ARG A 1 70 ? -5.480 7.735 -11.676 1.00 90.06 70 ARG A C 1
ATOM 555 O O . ARG A 1 70 ? -4.988 7.186 -10.689 1.00 90.06 70 ARG A O 1
ATOM 562 N N . GLU A 1 71 ? -5.270 9.005 -11.994 1.00 90.94 71 GLU A N 1
ATOM 563 C CA . GLU A 1 71 ? -4.542 9.884 -11.089 1.00 90.94 71 GLU A CA 1
ATOM 564 C C . GLU A 1 71 ? -5.303 10.014 -9.761 1.00 90.94 71 GLU A C 1
ATOM 566 O O . GLU A 1 71 ? -6.535 10.140 -9.771 1.00 90.94 71 GLU A O 1
ATOM 571 N 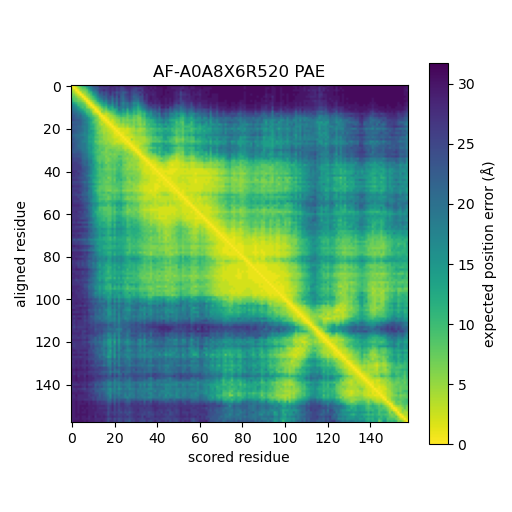N . PRO A 1 72 ? -4.602 9.967 -8.615 1.00 92.69 72 PRO A N 1
ATOM 572 C CA . PRO A 1 72 ? -5.217 10.257 -7.331 1.00 92.69 72 PRO A CA 1
ATOM 573 C C . PRO A 1 72 ? -5.790 11.686 -7.313 1.00 92.69 72 PRO A C 1
ATOM 575 O O . PRO A 1 72 ? -5.199 12.583 -7.917 1.00 92.69 72 PRO A O 1
ATOM 578 N N . PRO A 1 73 ? -6.909 11.931 -6.614 1.00 94.81 73 PRO A N 1
ATOM 579 C CA . PRO A 1 73 ? -7.385 13.291 -6.374 1.00 94.81 73 PRO A CA 1
ATOM 580 C C . PRO A 1 73 ? -6.434 14.054 -5.435 1.00 94.81 73 PRO A C 1
ATOM 582 O O . PRO A 1 73 ? -5.697 13.449 -4.651 1.00 94.81 73 PRO A O 1
ATOM 585 N N . GLU A 1 74 ? -6.463 15.387 -5.470 1.00 93.12 74 GLU A N 1
ATOM 586 C CA . GLU A 1 74 ? -5.785 16.199 -4.450 1.00 93.12 74 GLU A CA 1
ATOM 587 C C . GLU A 1 74 ? -6.504 16.083 -3.091 1.00 93.12 74 GLU A C 1
ATOM 589 O O . GLU A 1 74 ? -7.731 15.955 -3.066 1.00 93.12 74 GLU A O 1
ATOM 594 N N . PRO A 1 75 ? -5.773 16.102 -1.956 1.00 91.81 75 PRO A N 1
ATOM 595 C CA . PRO A 1 75 ? -4.328 16.348 -1.823 1.00 91.81 75 PRO A CA 1
ATOM 596 C C . PRO A 1 75 ? -3.439 15.096 -1.976 1.00 91.81 75 PRO A C 1
ATOM 598 O O . PRO A 1 75 ? -2.217 15.184 -1.853 1.00 91.81 75 PRO A O 1
ATOM 601 N N . LEU A 1 76 ? -4.016 13.908 -2.209 1.00 92.31 76 LEU A N 1
ATOM 602 C CA . LEU A 1 76 ? -3.255 12.649 -2.246 1.00 92.31 76 LEU A CA 1
ATOM 603 C C . LEU A 1 76 ? -2.212 12.632 -3.361 1.00 92.31 76 LEU A C 1
ATOM 605 O O . LEU A 1 76 ? -1.126 12.094 -3.162 1.00 92.31 76 LEU A O 1
ATOM 609 N N . LYS A 1 77 ? -2.517 13.227 -4.516 1.00 93.62 77 LYS A N 1
ATOM 610 C CA . LYS A 1 77 ? -1.555 13.343 -5.616 1.00 93.62 77 LYS A CA 1
ATOM 611 C C . LYS A 1 77 ? -0.300 14.100 -5.182 1.00 93.62 77 LYS A C 1
ATOM 613 O O . LYS A 1 77 ? 0.790 13.555 -5.336 1.00 93.62 77 LYS A O 1
ATOM 618 N N . THR A 1 78 ? -0.439 15.278 -4.574 1.00 94.56 78 THR A N 1
ATOM 619 C CA . THR A 1 78 ? 0.707 16.040 -4.048 1.00 94.56 78 THR A CA 1
ATOM 620 C C . THR A 1 78 ? 1.459 15.271 -2.956 1.00 94.56 78 THR A C 1
ATOM 622 O O . THR A 1 78 ? 2.690 15.229 -2.958 1.00 94.56 78 THR A O 1
ATOM 625 N N . LEU A 1 79 ? 0.737 14.600 -2.053 1.00 94.56 79 LEU A N 1
ATOM 626 C CA . LEU A 1 79 ? 1.339 13.817 -0.966 1.00 94.56 79 LEU A CA 1
ATOM 627 C C . LEU A 1 79 ? 2.127 12.591 -1.455 1.00 94.56 79 LEU A C 1
ATOM 629 O O . LEU A 1 79 ? 3.093 12.194 -0.807 1.00 94.56 79 LEU A O 1
ATOM 633 N N . LEU A 1 80 ? 1.744 12.001 -2.589 1.00 92.88 80 LEU A N 1
ATOM 634 C CA . LEU A 1 80 ? 2.416 10.842 -3.189 1.00 92.88 80 LEU A CA 1
ATOM 635 C C . LEU A 1 80 ? 3.566 11.220 -4.137 1.00 92.88 80 LEU A C 1
ATOM 637 O O . LEU A 1 80 ? 4.254 10.331 -4.632 1.00 92.88 80 LEU A O 1
ATOM 641 N N . ALA A 1 81 ? 3.777 12.510 -4.406 1.00 91.00 81 ALA A N 1
ATOM 642 C CA . ALA A 1 81 ? 4.693 12.968 -5.448 1.00 91.00 81 ALA A CA 1
ATOM 643 C C . ALA A 1 81 ? 6.157 13.165 -4.995 1.00 91.00 81 ALA A C 1
ATOM 645 O O . ALA A 1 81 ? 7.014 13.445 -5.827 1.00 91.00 81 ALA A O 1
ATOM 646 N N . GLU A 1 82 ? 6.460 13.039 -3.696 1.00 89.62 82 GLU A N 1
ATOM 647 C CA . GLU A 1 82 ? 7.808 13.203 -3.097 1.00 89.62 82 GLU A CA 1
ATOM 648 C C . GLU A 1 82 ? 8.487 14.580 -3.285 1.00 89.62 82 GLU A C 1
ATOM 650 O O . GLU A 1 82 ? 9.656 14.757 -2.926 1.00 89.62 82 GLU A O 1
ATOM 655 N N . TYR A 1 83 ? 7.773 15.585 -3.800 1.00 91.31 83 TYR A N 1
ATOM 656 C CA . TYR A 1 83 ? 8.349 16.898 -4.105 1.00 91.31 83 TYR A CA 1
ATOM 657 C C . TYR A 1 83 ? 8.488 17.826 -2.892 1.00 91.31 83 TYR A C 1
ATOM 659 O O . TYR A 1 83 ? 9.436 18.608 -2.836 1.00 91.31 83 TYR A O 1
ATOM 667 N N . THR A 1 84 ? 7.588 17.740 -1.909 1.00 93.75 84 THR A N 1
ATOM 668 C CA . THR A 1 84 ? 7.579 18.633 -0.735 1.00 93.75 84 THR A CA 1
ATOM 669 C C . THR A 1 84 ? 8.044 17.927 0.541 1.00 93.75 84 THR A C 1
ATOM 671 O O . THR A 1 84 ? 8.084 16.693 0.609 1.00 93.75 84 THR A O 1
ATOM 674 N N . ALA A 1 85 ? 8.386 18.693 1.580 1.00 94.88 85 ALA A N 1
ATOM 675 C CA . ALA A 1 85 ? 8.733 18.131 2.887 1.00 94.88 85 ALA A CA 1
ATOM 676 C C . ALA A 1 85 ? 7.568 17.314 3.477 1.00 94.88 85 ALA A C 1
ATOM 678 O O . ALA A 1 85 ? 7.780 16.229 4.022 1.00 94.88 85 ALA A O 1
ATOM 679 N N . GLU A 1 86 ? 6.338 17.785 3.279 1.00 93.38 86 GLU A N 1
ATOM 680 C CA . GLU A 1 86 ? 5.107 17.121 3.705 1.00 93.38 86 GLU A CA 1
ATOM 681 C C . GLU A 1 86 ? 4.921 15.786 2.983 1.00 93.38 86 GLU A C 1
ATOM 683 O O . GLU A 1 86 ? 4.631 14.787 3.633 1.00 93.38 86 GLU A O 1
ATOM 688 N N . SER A 1 87 ? 5.152 15.728 1.666 1.00 95.56 87 SER A N 1
ATOM 689 C CA . SER A 1 87 ? 5.041 14.478 0.898 1.00 95.56 87 SER A CA 1
ATOM 690 C C . SER A 1 87 ? 6.037 13.410 1.377 1.00 95.56 87 SER A C 1
ATOM 692 O O . SER A 1 87 ? 5.676 12.250 1.576 1.00 95.56 87 SER A O 1
ATOM 694 N N . LYS A 1 88 ? 7.282 13.806 1.681 1.00 95.12 88 LYS A N 1
ATOM 695 C CA . LYS A 1 88 ? 8.311 12.905 2.227 1.00 95.12 88 LYS A CA 1
ATOM 696 C C . LYS A 1 88 ? 7.948 12.419 3.627 1.00 95.12 88 LYS A C 1
ATOM 698 O O . LYS A 1 88 ? 8.092 11.233 3.930 1.00 95.12 88 LYS A O 1
ATOM 703 N N . HIS A 1 89 ? 7.451 13.320 4.476 1.00 94.94 89 HIS A N 1
ATOM 704 C CA . HIS A 1 89 ? 6.955 12.966 5.802 1.00 94.94 89 HIS A CA 1
ATOM 705 C C . HIS A 1 89 ? 5.766 11.998 5.719 1.00 94.94 89 HIS A C 1
ATOM 707 O O . HIS A 1 89 ? 5.733 10.996 6.443 1.00 94.94 89 HIS A O 1
ATOM 713 N N . PHE A 1 90 ? 4.822 12.270 4.814 1.00 93.94 90 PHE A N 1
ATOM 714 C CA . PHE A 1 90 ? 3.657 11.433 4.560 1.00 93.94 90 PHE A CA 1
ATOM 715 C C . PHE A 1 90 ? 4.066 10.029 4.129 1.00 93.94 90 PHE A C 1
ATOM 717 O O . PHE A 1 90 ? 3.646 9.067 4.759 1.00 93.94 90 PHE A O 1
ATOM 724 N N . LEU A 1 91 ? 4.941 9.893 3.131 1.00 93.69 91 LEU A N 1
ATOM 725 C CA . LEU A 1 91 ? 5.387 8.592 2.626 1.00 93.69 91 LEU A CA 1
ATOM 726 C C . LEU A 1 91 ? 6.189 7.796 3.659 1.00 93.69 91 LEU A C 1
ATOM 728 O O . LEU A 1 91 ? 5.958 6.598 3.823 1.00 93.69 91 LEU A O 1
ATOM 732 N N . SER A 1 92 ? 7.055 8.462 4.429 1.00 94.69 92 SER A N 1
ATOM 733 C CA . SER A 1 92 ? 7.782 7.835 5.542 1.00 94.69 92 SER A CA 1
ATOM 734 C C . SER A 1 92 ? 6.833 7.270 6.611 1.00 94.69 92 SER A C 1
ATOM 736 O O . SER A 1 92 ? 7.067 6.196 7.173 1.00 94.69 92 SER A O 1
ATOM 738 N N . ASN A 1 93 ? 5.704 7.946 6.849 1.00 93.12 93 ASN A N 1
ATOM 739 C CA . ASN A 1 93 ? 4.712 7.563 7.853 1.00 93.12 93 ASN A CA 1
ATOM 740 C C . ASN A 1 93 ? 3.415 6.977 7.263 1.00 93.12 93 ASN A C 1
ATOM 742 O O . ASN A 1 93 ? 2.453 6.795 8.008 1.00 93.12 93 ASN A O 1
ATOM 746 N N . ILE A 1 94 ? 3.366 6.619 5.973 1.00 93.50 94 ILE A N 1
ATOM 747 C CA . ILE A 1 94 ? 2.110 6.278 5.273 1.00 93.50 94 ILE A CA 1
ATOM 748 C C . ILE A 1 94 ? 1.367 5.116 5.931 1.00 93.50 94 ILE A C 1
ATOM 750 O O . ILE A 1 94 ? 0.142 5.098 5.992 1.00 93.50 94 ILE A O 1
ATO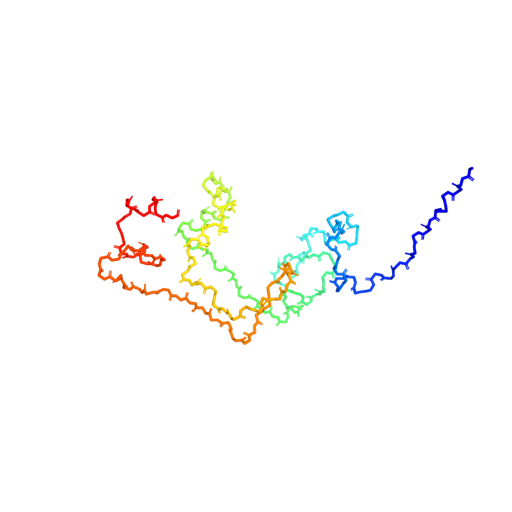M 754 N N . ARG A 1 95 ? 2.109 4.162 6.506 1.00 89.75 95 ARG A N 1
ATOM 755 C CA . ARG A 1 95 ? 1.530 3.056 7.277 1.00 89.75 95 ARG A CA 1
ATOM 756 C C . ARG A 1 95 ? 0.796 3.544 8.521 1.00 89.75 95 ARG A C 1
ATOM 758 O O . ARG A 1 95 ? -0.288 3.047 8.780 1.00 89.75 95 ARG A O 1
ATOM 765 N N . LYS A 1 96 ? 1.353 4.512 9.259 1.00 87.25 96 LYS A N 1
ATOM 766 C CA . LYS A 1 96 ? 0.700 5.087 10.445 1.00 87.25 96 LYS A CA 1
ATOM 767 C C . LYS A 1 96 ? -0.572 5.820 10.048 1.00 87.25 96 LYS A C 1
ATOM 769 O O . LYS A 1 96 ? -1.609 5.550 10.634 1.00 87.25 96 LYS A O 1
ATOM 774 N N . TYR A 1 97 ? -0.505 6.656 9.009 1.00 87.56 97 TYR A N 1
ATOM 775 C CA . TYR A 1 97 ? -1.689 7.323 8.469 1.00 87.56 97 TYR A CA 1
ATOM 776 C C . TYR A 1 97 ? -2.766 6.302 8.088 1.00 87.56 97 TYR A C 1
ATOM 778 O O . TYR A 1 97 ? -3.865 6.351 8.629 1.00 87.56 97 TYR A O 1
ATOM 786 N N . ASN A 1 98 ? -2.433 5.315 7.251 1.00 85.50 98 ASN A N 1
ATOM 787 C CA . ASN A 1 98 ? -3.379 4.275 6.846 1.00 85.50 98 ASN A CA 1
ATOM 788 C C . ASN A 1 98 ? -3.951 3.506 8.043 1.00 85.50 98 ASN A C 1
ATOM 790 O O . ASN A 1 98 ? -5.142 3.222 8.042 1.00 85.50 98 ASN A O 1
ATOM 794 N N . SER A 1 99 ? -3.140 3.202 9.062 1.00 81.44 99 SER A N 1
ATOM 795 C CA . SER A 1 99 ? -3.598 2.561 10.299 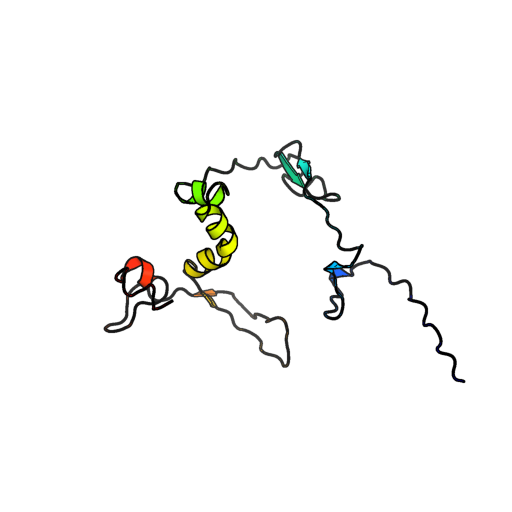1.00 81.44 99 SER A CA 1
ATOM 796 C C . SER A 1 99 ? -4.545 3.443 11.113 1.00 81.44 99 SER A C 1
ATOM 798 O O . SER A 1 99 ? -5.521 2.927 11.642 1.00 81.44 99 SER A O 1
ATOM 800 N N . CYS A 1 100 ? -4.317 4.756 11.196 1.00 74.69 100 CYS A N 1
ATOM 801 C CA . CYS A 1 100 ? -5.255 5.670 11.855 1.00 74.69 100 CYS A CA 1
ATOM 802 C C . CYS A 1 100 ? -6.614 5.681 11.141 1.00 74.69 100 CYS A C 1
ATOM 804 O O . CYS A 1 100 ? -7.654 5.673 11.792 1.00 74.69 100 CYS A O 1
ATOM 806 N N . PHE A 1 101 ? -6.606 5.605 9.807 1.00 72.94 101 PHE A N 1
ATOM 807 C CA . PHE A 1 101 ? -7.819 5.518 8.992 1.00 72.94 101 PHE A CA 1
ATOM 808 C C . PHE A 1 101 ? -8.364 4.083 8.836 1.00 72.94 101 PHE A C 1
ATOM 810 O O . PHE A 1 101 ? -9.291 3.863 8.052 1.00 72.94 101 PHE A O 1
ATOM 817 N N . GLN A 1 102 ? -7.843 3.085 9.566 1.00 73.44 102 GLN A N 1
ATOM 818 C CA . GLN A 1 10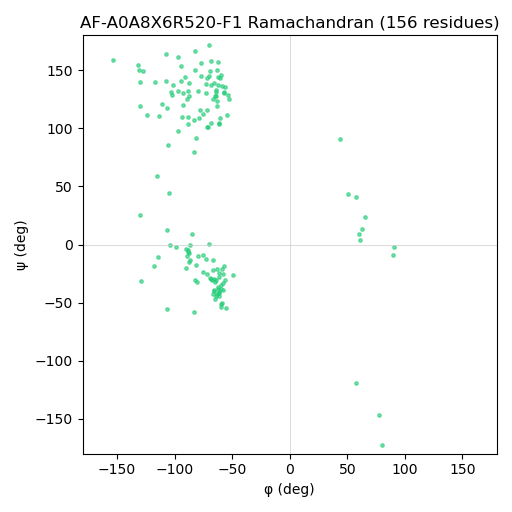2 ? -8.420 1.738 9.559 1.00 73.44 102 GLN A CA 1
ATOM 819 C C . GLN A 1 102 ? -9.749 1.728 10.315 1.00 73.44 102 GLN A C 1
ATOM 821 O O . GLN A 1 102 ? -9.821 1.652 11.537 1.00 73.44 102 GLN A O 1
ATOM 826 N N . MET A 1 103 ? -10.828 1.744 9.541 1.00 70.75 103 MET A N 1
ATOM 827 C CA . MET A 1 103 ? -12.209 1.766 10.032 1.00 70.75 103 MET A CA 1
ATOM 828 C C . MET A 1 103 ? -12.671 0.428 10.632 1.00 70.75 103 MET A C 1
ATOM 830 O O . MET A 1 103 ? -13.724 0.347 11.264 1.00 70.75 103 MET A O 1
ATOM 834 N N . THR A 1 104 ? -11.904 -0.641 10.409 1.00 72.75 104 THR A N 1
ATOM 835 C CA . THR A 1 104 ? -12.217 -1.993 10.875 1.00 72.75 104 THR A CA 1
ATOM 836 C C . THR A 1 104 ? -11.016 -2.600 11.581 1.00 72.75 104 THR A C 1
ATOM 838 O O . THR A 1 104 ? -9.877 -2.460 11.143 1.00 72.75 104 THR A O 1
ATOM 841 N N . SER A 1 105 ? -11.289 -3.312 12.666 1.00 75.25 105 SER A N 1
ATOM 842 C CA . SER A 1 105 ? -10.325 -4.166 13.347 1.00 75.25 105 SER A CA 1
ATOM 843 C C . SER A 1 105 ? -10.434 -5.605 12.846 1.00 75.25 105 SER A C 1
ATOM 845 O O . SER A 1 105 ? -11.484 -6.057 12.377 1.00 75.25 105 SER A O 1
ATOM 847 N N . PHE A 1 106 ? -9.328 -6.338 12.951 1.00 76.94 106 PHE A N 1
ATOM 848 C CA . PHE A 1 106 ? -9.269 -7.748 12.596 1.00 76.94 106 PHE A CA 1
ATOM 849 C C . PHE A 1 106 ? -9.888 -8.601 13.709 1.00 76.94 106 PHE A C 1
ATOM 851 O O . PHE A 1 106 ? -9.382 -8.652 14.830 1.00 76.94 106 PHE A O 1
ATOM 858 N N . GLY A 1 107 ? -10.991 -9.279 13.406 1.00 78.31 107 GLY A N 1
ATOM 859 C CA . GLY A 1 107 ? -11.639 -10.224 14.303 1.00 78.31 107 GLY A CA 1
ATOM 860 C C . GLY A 1 107 ? -11.407 -11.654 13.843 1.00 78.31 107 GLY A C 1
ATOM 861 O O . GLY A 1 107 ? -11.882 -12.032 12.777 1.00 78.31 107 GLY A O 1
ATOM 862 N N . ALA A 1 108 ? -10.735 -12.468 14.653 1.00 82.38 108 ALA A N 1
ATOM 863 C CA . ALA A 1 108 ? -10.622 -13.895 14.381 1.00 82.38 108 ALA A CA 1
ATOM 864 C C . ALA A 1 108 ? -10.403 -14.712 15.660 1.00 82.38 108 ALA A C 1
ATOM 866 O O . ALA A 1 108 ? -9.936 -14.183 16.671 1.00 82.38 108 ALA A O 1
ATOM 867 N N . GLU A 1 109 ? -10.720 -16.006 15.607 1.00 80.56 109 GLU A N 1
ATOM 868 C CA . GLU A 1 109 ? -10.398 -16.946 16.679 1.00 80.56 109 GLU A CA 1
ATOM 869 C C . GLU A 1 109 ? -8.919 -17.341 16.575 1.00 80.56 109 GLU A C 1
ATOM 871 O O . GLU A 1 109 ? -8.497 -18.031 15.642 1.00 80.56 109 GLU A O 1
ATOM 876 N N . VAL A 1 110 ? -8.111 -16.854 17.519 1.00 79.25 110 VAL A N 1
ATOM 877 C CA . VAL A 1 110 ? -6.667 -17.106 17.545 1.00 79.25 110 VAL A CA 1
ATOM 878 C C . VAL A 1 110 ? -6.368 -18.329 18.402 1.00 79.25 110 VAL A C 1
ATOM 880 O O . VAL A 1 110 ? -6.615 -18.330 19.608 1.00 79.25 110 VAL A O 1
ATOM 883 N N . ILE A 1 111 ? -5.756 -19.345 17.797 1.00 77.75 111 ILE A N 1
ATOM 884 C CA . ILE A 1 111 ? -5.235 -20.504 18.521 1.00 77.75 111 ILE A CA 1
ATOM 885 C C . ILE A 1 111 ? -3.944 -20.082 19.231 1.00 77.75 111 ILE A C 1
ATOM 887 O O . ILE A 1 111 ? -2.923 -19.824 18.586 1.00 77.75 111 ILE A O 1
ATOM 891 N N . LYS A 1 112 ? -3.979 -20.034 20.565 1.00 69.25 112 LYS A N 1
ATOM 892 C CA . LYS A 1 112 ? -2.804 -19.786 21.409 1.00 69.25 112 LYS A CA 1
ATOM 893 C C . LYS A 1 112 ? -2.231 -21.115 21.906 1.00 69.25 112 LYS A C 1
ATOM 895 O O . LYS A 1 112 ? -2.710 -21.669 22.888 1.00 69.25 112 LYS A O 1
ATOM 900 N N . THR A 1 113 ? -1.204 -21.628 21.236 1.00 69.00 113 THR A N 1
ATOM 901 C CA . THR A 1 113 ? -0.343 -22.697 21.774 1.00 69.00 113 THR A CA 1
ATOM 902 C C . THR A 1 113 ? 0.919 -22.093 22.392 1.00 69.00 113 THR A C 1
ATOM 904 O O . THR A 1 113 ? 1.251 -20.940 22.114 1.00 69.00 113 THR A O 1
ATOM 907 N N . HIS A 1 114 ? 1.613 -22.842 23.252 1.00 65.38 114 HIS A N 1
ATOM 908 C CA . HIS A 1 114 ? 2.828 -22.354 23.914 1.00 65.38 114 HIS A CA 1
ATOM 909 C C . HIS A 1 114 ? 3.882 -21.917 22.885 1.00 65.38 114 HIS A C 1
ATOM 911 O O . HIS A 1 114 ? 4.142 -22.644 21.932 1.00 65.38 114 HIS A O 1
ATOM 917 N N . PHE A 1 115 ? 4.438 -20.718 23.101 1.00 64.00 115 PHE A N 1
ATOM 918 C CA . PHE A 1 115 ? 5.487 -20.056 22.314 1.00 64.00 115 PHE A CA 1
ATOM 919 C C . PHE A 1 115 ? 5.316 -20.142 20.785 1.00 64.00 115 PHE A C 1
ATOM 921 O O . PHE A 1 115 ? 5.817 -21.045 20.120 1.00 64.00 115 PHE A O 1
ATOM 928 N N . MET A 1 116 ? 4.638 -19.147 20.205 1.00 58.09 116 MET A N 1
ATOM 929 C CA . MET A 1 116 ? 4.416 -19.058 18.761 1.00 58.09 116 MET A CA 1
ATOM 930 C C . MET A 1 116 ? 4.809 -17.662 18.257 1.00 58.09 116 MET A C 1
ATOM 932 O O . MET A 1 116 ? 4.242 -16.661 18.682 1.00 58.09 116 MET A O 1
ATOM 936 N N . THR A 1 117 ? 5.791 -17.592 17.351 1.00 61.75 117 THR A N 1
ATOM 937 C CA . THR A 1 117 ? 6.218 -16.346 16.671 1.00 61.75 117 THR A CA 1
ATOM 938 C C . THR A 1 117 ? 5.241 -15.903 15.577 1.00 61.75 117 THR A C 1
ATOM 940 O O . THR A 1 117 ? 5.352 -14.810 15.032 1.00 61.75 117 THR A O 1
ATOM 943 N N . THR A 1 118 ? 4.272 -16.758 15.258 1.00 67.94 118 THR A N 1
ATOM 944 C CA . THR A 1 118 ? 3.168 -16.525 14.325 1.00 67.94 118 THR A CA 1
ATOM 945 C C . THR A 1 118 ? 1.862 -16.846 15.044 1.00 67.94 118 THR A C 1
ATOM 947 O O . THR A 1 118 ? 1.857 -17.694 15.929 1.00 67.94 118 THR A O 1
ATOM 950 N N . PHE A 1 119 ? 0.752 -16.187 14.706 1.00 71.06 119 PHE A N 1
ATOM 951 C CA . PHE A 1 119 ? -0.568 -16.526 15.249 1.00 71.06 119 PHE A CA 1
ATOM 952 C C . PHE A 1 119 ? -1.358 -17.337 14.217 1.00 71.06 119 PHE A C 1
ATOM 954 O O . PHE A 1 119 ? -1.324 -17.040 13.024 1.00 71.06 119 PHE A O 1
ATOM 961 N N . LYS A 1 120 ? -2.049 -18.391 14.662 1.00 79.69 120 LYS A N 1
ATOM 962 C CA . LYS A 1 120 ? -2.889 -19.231 13.797 1.00 79.69 120 LYS A CA 1
ATOM 963 C C . LYS A 1 120 ? -4.344 -18.852 14.001 1.00 79.69 120 LYS A C 1
ATOM 965 O O . LYS A 1 120 ? -4.817 -18.822 15.134 1.00 79.69 120 LYS A O 1
ATOM 970 N N . VAL A 1 121 ? -5.036 -18.590 12.900 1.00 80.25 121 VAL A N 1
ATOM 971 C CA . VAL A 1 121 ? -6.471 -18.310 12.888 1.00 80.25 121 VAL A CA 1
ATOM 972 C C . VAL A 1 121 ? -7.224 -19.585 12.537 1.00 80.25 121 VAL A C 1
ATOM 974 O O . VAL A 1 121 ? -6.866 -20.267 11.576 1.00 80.25 121 VAL A O 1
ATOM 977 N N . LYS A 1 122 ? -8.264 -19.902 13.309 1.00 80.56 122 LYS A N 1
ATOM 978 C CA . LYS A 1 122 ? -9.222 -20.963 12.988 1.00 80.56 122 LYS A CA 1
ATOM 979 C C . LYS A 1 122 ? -10.547 -20.340 12.563 1.00 80.56 122 LYS A C 1
ATOM 981 O O . LYS A 1 122 ? -10.993 -19.367 13.160 1.00 80.56 122 LYS A O 1
ATOM 986 N N . GLY A 1 123 ? -11.185 -20.928 11.555 1.00 81.25 123 GLY A N 1
ATOM 987 C CA . GLY A 1 123 ? -12.502 -20.490 11.102 1.00 81.25 123 GLY A CA 1
ATOM 988 C C . GLY A 1 123 ? -12.451 -19.226 10.246 1.00 81.25 123 GLY A C 1
ATOM 989 O O . GLY A 1 123 ? -11.530 -19.038 9.451 1.00 81.25 123 GLY A O 1
ATOM 990 N N . GLN A 1 124 ? -13.485 -18.397 10.367 1.00 80.94 124 GLN A N 1
ATOM 991 C CA . GLN A 1 124 ? -13.695 -17.242 9.502 1.00 80.94 124 GLN A CA 1
ATOM 992 C C . GLN A 1 124 ? -13.041 -15.977 10.068 1.00 80.94 124 GLN A C 1
ATOM 994 O O . GLN A 1 124 ? -13.006 -15.747 11.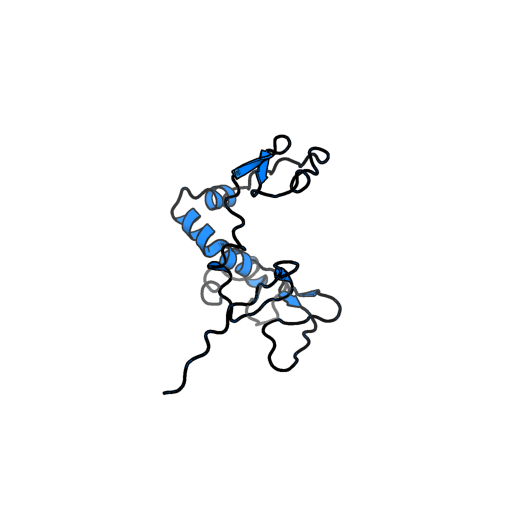276 1.00 80.94 124 GLN A O 1
ATOM 999 N N . ILE A 1 125 ? -12.524 -15.150 9.162 1.00 84.25 125 ILE A N 1
ATOM 1000 C CA . ILE A 1 125 ? -12.023 -13.813 9.470 1.00 84.25 125 ILE A CA 1
ATOM 1001 C C . ILE A 1 125 ? -13.190 -12.834 9.356 1.00 84.25 125 ILE A C 1
ATOM 1003 O O . ILE A 1 125 ? -13.914 -12.838 8.360 1.00 84.25 125 ILE A O 1
ATOM 1007 N N . TYR A 1 126 ? -13.340 -11.975 10.358 1.00 81.69 126 TYR A N 1
ATOM 1008 C CA . TYR A 1 126 ? -14.351 -10.928 10.407 1.00 81.69 126 TYR A CA 1
ATOM 1009 C C . TYR A 1 126 ? -13.686 -9.553 10.426 1.00 81.69 126 TYR A C 1
ATOM 1011 O O . TYR A 1 126 ? -12.707 -9.329 11.141 1.00 81.69 126 TYR A O 1
ATOM 1019 N N . HIS A 1 127 ? -14.266 -8.607 9.694 1.00 80.25 127 HIS A N 1
ATOM 1020 C CA . HIS A 1 127 ? -13.963 -7.189 9.852 1.00 80.25 127 HIS A CA 1
ATOM 1021 C C . HIS A 1 127 ? -14.893 -6.617 10.918 1.00 80.25 127 HIS A C 1
ATOM 1023 O O . HIS A 1 127 ? -16.101 -6.519 10.713 1.00 80.25 127 HIS A O 1
ATOM 1029 N N . LYS A 1 128 ? -14.341 -6.272 12.079 1.00 74.00 128 LYS A N 1
ATOM 1030 C CA . LYS A 1 128 ? -15.105 -5.690 13.183 1.00 74.00 128 LYS A CA 1
ATOM 1031 C C . LYS A 1 128 ? -15.034 -4.171 13.087 1.00 74.00 128 LYS A C 1
ATOM 1033 O O . LYS A 1 128 ? -13.975 -3.598 13.335 1.00 74.00 128 LYS A O 1
ATOM 1038 N N . PHE A 1 129 ? -16.139 -3.524 12.743 1.00 75.06 129 PHE A N 1
ATOM 1039 C CA . PHE A 1 129 ? -16.287 -2.075 12.884 1.00 75.06 129 PHE A CA 1
ATOM 1040 C C . PHE A 1 129 ? -16.972 -1.767 14.221 1.00 75.06 129 PHE A C 1
ATOM 1042 O O . PHE A 1 129 ? -17.840 -2.517 14.667 1.00 75.06 129 PHE A O 1
ATOM 1049 N N . GLY A 1 130 ? -16.531 -0.705 14.896 1.00 73.50 130 GLY A N 1
ATOM 1050 C CA . GLY A 1 130 ? -17.190 -0.219 16.109 1.00 73.50 130 GLY A CA 1
ATOM 1051 C C . GLY A 1 130 ? -18.558 0.403 15.805 1.00 73.50 130 GLY A C 1
ATOM 1052 O O . GLY A 1 130 ? -18.903 0.616 14.643 1.00 73.50 130 GLY A O 1
ATOM 1053 N N . SER A 1 131 ? -19.333 0.724 16.847 1.00 76.81 131 SER A N 1
ATOM 1054 C CA . SER A 1 131 ? -20.582 1.484 16.684 1.00 76.81 131 SER A CA 1
ATOM 1055 C C . SER A 1 131 ? -20.310 2.811 15.973 1.00 76.81 131 SER A C 1
ATOM 1057 O O . SER A 1 131 ? -19.371 3.518 16.335 1.00 76.81 131 SER A O 1
ATOM 1059 N N . LEU A 1 132 ? -21.147 3.179 15.003 1.00 77.00 132 LEU A N 1
ATOM 1060 C CA . LEU A 1 132 ? -21.086 4.501 14.371 1.00 77.00 132 LEU A CA 1
ATOM 1061 C C . LEU A 1 132 ? -21.667 5.598 15.266 1.00 77.00 132 LEU A C 1
ATOM 1063 O O . LEU A 1 132 ? -21.302 6.755 15.115 1.00 77.00 132 LEU A O 1
ATOM 1067 N N . ILE A 1 133 ? -22.546 5.234 16.201 1.00 79.69 133 ILE A N 1
ATOM 1068 C CA . ILE A 1 133 ? -23.214 6.172 17.105 1.00 79.69 133 ILE A CA 1
ATOM 1069 C C . ILE A 1 133 ? -22.546 6.078 18.486 1.00 79.69 133 ILE A C 1
ATOM 1071 O O . ILE A 1 133 ? -22.357 4.953 18.976 1.00 79.69 133 ILE A O 1
ATOM 1075 N N . PRO A 1 134 ? -22.179 7.207 19.121 1.00 76.81 134 PRO A N 1
ATOM 1076 C CA . PRO A 1 134 ? -21.626 7.207 20.465 1.00 76.81 134 PRO A CA 1
ATOM 1077 C C . PRO A 1 134 ? -22.656 6.660 21.445 1.00 76.81 134 PRO A C 1
ATOM 1079 O O . PRO A 1 134 ? -23.856 6.911 21.322 1.00 76.81 134 PRO A O 1
ATOM 1082 N N . PHE A 1 135 ? -22.189 5.935 22.454 1.00 79.56 135 PHE A N 1
ATOM 1083 C CA . PHE A 1 135 ? -23.044 5.651 23.599 1.00 79.56 135 PHE A CA 1
ATOM 1084 C C . PHE A 1 135 ? -23.288 6.948 24.385 1.00 79.56 135 PHE A C 1
ATOM 1086 O O . PHE A 1 135 ? -22.399 7.802 24.412 1.00 79.56 135 PHE A O 1
ATOM 1093 N N . PRO A 1 136 ? -24.446 7.102 25.052 1.00 76.31 136 PRO A N 1
ATOM 1094 C CA . PRO A 1 136 ? -24.693 8.255 25.912 1.00 76.31 136 PRO A CA 1
ATOM 1095 C C . PRO A 1 136 ? -23.552 8.418 26.927 1.00 76.31 136 PRO A C 1
ATOM 1097 O O . PRO A 1 136 ? -23.226 7.469 27.640 1.00 76.31 136 PRO A O 1
ATOM 1100 N N . ASN A 1 137 ? -22.933 9.601 26.968 1.00 78.50 137 ASN A N 1
ATOM 1101 C CA . ASN A 1 137 ? -21.775 9.944 27.812 1.00 78.50 137 ASN A CA 1
ATOM 1102 C C . ASN A 1 137 ? -20.481 9.139 27.544 1.00 78.50 137 ASN A C 1
ATOM 1104 O O . ASN A 1 137 ? -19.558 9.166 28.358 1.00 78.50 137 ASN A O 1
ATOM 1108 N N . GLY A 1 138 ? -20.391 8.409 26.431 1.00 73.50 138 GLY A N 1
ATOM 1109 C CA . GLY A 1 138 ? -19.176 7.703 26.026 1.00 73.50 138 GLY A CA 1
ATOM 1110 C C . GLY A 1 138 ? -18.241 8.594 25.208 1.00 73.50 138 GLY A C 1
ATOM 1111 O O . GLY A 1 138 ? -18.692 9.315 24.325 1.00 73.50 138 GLY A O 1
ATOM 1112 N N . GLN A 1 139 ? -16.930 8.501 25.455 1.00 75.25 139 GLN A N 1
ATOM 1113 C CA . GLN A 1 139 ? -15.929 9.119 24.576 1.00 75.25 139 GLN A CA 1
ATOM 1114 C C . GLN A 1 139 ? -16.011 8.540 23.159 1.00 75.25 139 GLN A C 1
ATOM 1116 O O . GLN A 1 139 ? -16.218 7.331 22.992 1.00 75.25 139 GLN A O 1
ATOM 1121 N N . HIS A 1 140 ? -15.799 9.394 22.156 1.00 76.94 140 HIS A N 1
ATOM 1122 C CA . HIS A 1 140 ? -15.766 8.996 20.753 1.00 76.94 140 HIS A CA 1
ATOM 1123 C C . HIS A 1 140 ? -14.593 8.054 20.488 1.00 76.94 140 HIS A C 1
ATOM 1125 O O . HIS A 1 140 ? -13.462 8.311 20.894 1.00 76.94 140 HIS A O 1
ATOM 1131 N N . LYS A 1 141 ? -14.861 6.933 19.815 1.00 74.12 141 LYS A N 1
ATOM 1132 C CA . LYS A 1 141 ? -13.839 5.931 19.480 1.00 74.12 141 LYS A CA 1
ATOM 1133 C C . LYS A 1 141 ? -13.903 5.546 18.010 1.00 74.12 141 LYS A C 1
ATOM 1135 O O . LYS A 1 141 ? -14.977 5.502 17.407 1.00 74.12 141 LYS A O 1
ATOM 1140 N N . PHE A 1 142 ? -12.752 5.171 17.456 1.00 75.25 142 PHE A N 1
ATOM 1141 C CA . PHE A 1 142 ? -12.620 4.678 16.083 1.00 75.25 142 PHE A CA 1
ATOM 1142 C C . PHE A 1 142 ? -13.146 5.697 15.056 1.00 75.25 142 PHE A C 1
ATOM 1144 O O . PHE A 1 142 ? -12.653 6.817 14.980 1.00 75.25 142 PHE A O 1
ATOM 1151 N N . LEU A 1 143 ? -14.163 5.313 14.282 1.00 75.31 143 LEU A N 1
ATOM 1152 C CA . LEU A 1 143 ? -14.819 6.149 13.283 1.00 75.31 143 LEU A CA 1
ATOM 1153 C C . LEU A 1 143 ? -15.526 7.365 13.870 1.00 75.31 143 LEU A C 1
ATOM 1155 O O . LEU A 1 143 ? -15.610 8.382 13.194 1.00 75.31 143 LEU A O 1
ATOM 1159 N N . GLN A 1 144 ? -16.021 7.264 15.105 1.00 76.06 144 GLN A N 1
ATOM 1160 C CA . GLN A 1 144 ? -16.756 8.358 15.741 1.00 76.06 144 GLN A CA 1
ATOM 1161 C C . GLN A 1 144 ? -15.884 9.600 15.888 1.00 76.06 144 GLN A C 1
ATOM 1163 O O . GLN A 1 144 ? -16.419 10.698 15.844 1.00 76.06 144 GLN A O 1
ATOM 1168 N N . MET A 1 145 ? -14.564 9.418 16.005 1.00 74.38 145 MET A N 1
ATOM 1169 C CA . MET A 1 145 ? -13.640 10.537 16.115 1.00 74.38 145 MET A CA 1
ATOM 1170 C C . MET A 1 145 ? -13.759 11.443 14.872 1.00 74.38 145 MET A C 1
ATOM 1172 O O . MET A 1 145 ? -14.187 12.585 14.908 1.00 74.38 145 MET A O 1
ATOM 1176 N N . TYR A 1 146 ? -13.614 10.840 13.695 1.00 74.81 146 TYR A N 1
ATOM 1177 C CA . TYR A 1 146 ? -13.630 11.570 12.427 1.00 74.81 146 TYR A CA 1
ATOM 1178 C C . TYR A 1 146 ? -14.965 12.225 12.031 1.00 74.81 146 TYR A C 1
ATOM 1180 O O . TYR A 1 146 ? -14.960 13.088 11.158 1.00 74.81 146 TYR A O 1
ATOM 1188 N N . PHE A 1 147 ? -16.100 11.768 12.569 1.00 76.31 147 PHE A N 1
ATOM 1189 C CA . PHE A 1 147 ? -17.430 12.211 12.121 1.00 76.31 147 PHE A CA 1
ATOM 1190 C C . PHE A 1 147 ? -18.252 12.930 13.194 1.00 76.31 147 PHE A C 1
ATOM 1192 O O . PHE A 1 147 ? -19.248 13.559 12.844 1.00 76.31 147 PHE A O 1
ATOM 1199 N N . ILE A 1 148 ? -17.909 12.777 14.477 1.00 77.62 148 ILE A N 1
ATOM 1200 C CA . ILE A 1 148 ? -18.760 13.208 15.598 1.00 77.62 148 ILE A CA 1
ATOM 1201 C C . ILE A 1 148 ? -18.003 14.067 16.611 1.00 77.62 148 ILE A C 1
ATOM 1203 O O . ILE A 1 148 ? -18.634 14.919 17.235 1.00 77.62 148 ILE A O 1
ATOM 1207 N N . GLY A 1 149 ? -16.699 13.864 16.817 1.00 65.94 149 GLY A N 1
ATOM 1208 C CA . GLY A 1 149 ? -15.968 14.682 17.780 1.00 65.94 149 GLY A CA 1
ATOM 1209 C C . GLY A 1 149 ? -15.505 16.025 17.248 1.00 65.94 149 GLY A C 1
ATOM 1210 O O . GLY A 1 149 ? -15.586 16.323 16.058 1.00 65.94 149 GLY A O 1
ATOM 1211 N N . ASP A 1 150 ? -15.100 16.865 18.195 1.00 68.25 150 ASP A N 1
ATOM 1212 C CA . ASP A 1 150 ? -14.597 18.210 17.948 1.00 68.25 150 ASP A CA 1
ATOM 1213 C C . ASP A 1 150 ? -13.085 18.133 17.699 1.00 68.25 150 ASP A C 1
ATOM 1215 O O . ASP A 1 150 ? -12.356 17.563 18.515 1.00 68.25 150 ASP A O 1
ATOM 1219 N N . ASP A 1 151 ? -12.611 18.711 16.588 1.00 62.22 151 ASP A N 1
ATOM 1220 C CA . ASP A 1 151 ? -11.240 18.588 16.057 1.00 62.22 151 ASP A CA 1
ATOM 1221 C C . ASP A 1 151 ? -10.135 18.831 17.106 1.00 62.22 151 ASP A C 1
ATOM 1223 O O . ASP A 1 151 ? -9.012 18.337 16.968 1.00 62.22 151 ASP A O 1
ATOM 1227 N N . LYS A 1 152 ? -10.429 19.614 18.152 1.00 59.22 152 LYS A N 1
ATOM 1228 C CA . LYS A 1 152 ? -9.463 20.012 19.185 1.00 59.22 152 LYS A CA 1
ATOM 1229 C C . LYS A 1 152 ? -9.242 18.974 20.283 1.00 59.22 152 LYS A C 1
ATOM 1231 O O . LYS A 1 152 ? -8.128 18.897 20.790 1.00 59.22 152 LYS A O 1
ATOM 1236 N N . ASP A 1 153 ? -10.249 18.173 20.619 1.00 59.25 153 ASP A N 1
ATOM 1237 C CA . ASP A 1 153 ? -10.165 17.205 21.724 1.00 59.25 153 ASP A CA 1
ATOM 1238 C C . ASP A 1 153 ? -9.578 15.853 21.271 1.00 59.25 153 ASP A C 1
ATOM 1240 O O . ASP A 1 153 ? -9.159 15.026 22.083 1.00 59.25 153 ASP A O 1
ATOM 1244 N N . GLU A 1 154 ? -9.521 15.609 19.960 1.00 55.78 154 GLU A N 1
ATOM 1245 C CA . GLU A 1 154 ? -9.185 14.295 19.400 1.00 55.78 154 GLU A CA 1
ATOM 1246 C C . GLU A 1 154 ? -7.702 14.050 19.150 1.00 55.78 154 GLU A C 1
ATOM 1248 O O . GLU A 1 154 ? -7.281 12.894 19.039 1.00 55.78 154 GLU A O 1
ATOM 1253 N N . LEU A 1 155 ? -6.905 15.117 19.047 1.00 54.06 155 LEU A N 1
ATOM 1254 C CA . LEU A 1 155 ? -5.460 15.010 18.837 1.00 54.06 155 LEU A CA 1
ATOM 1255 C C . LEU A 1 155 ? -4.749 14.410 20.059 1.00 54.06 155 LEU A C 1
ATOM 1257 O O . LEU A 1 155 ? -3.772 13.686 19.882 1.00 54.06 155 LEU A O 1
ATOM 1261 N N . ASP A 1 156 ? -5.287 14.634 21.260 1.00 52.38 156 ASP A N 1
ATOM 1262 C CA . ASP A 1 156 ? -4.732 14.132 22.524 1.00 52.38 156 ASP A CA 1
ATOM 1263 C C . ASP A 1 156 ? -5.256 12.735 22.911 1.00 52.38 156 ASP A C 1
ATOM 1265 O O . ASP A 1 156 ? -4.740 12.107 23.836 1.00 52.38 156 ASP A O 1
ATOM 1269 N N . ALA A 1 157 ? -6.271 12.221 22.205 1.00 54.59 157 ALA A N 1
ATOM 1270 C CA . ALA A 1 157 ? -6.940 10.956 22.525 1.00 54.59 157 ALA A CA 1
ATOM 1271 C C . ALA A 1 157 ? -6.457 9.743 21.699 1.00 54.59 157 ALA A C 1
ATOM 1273 O O . ALA A 1 157 ? -6.971 8.637 21.897 1.00 54.59 157 ALA A O 1
ATOM 1274 N N . ARG A 1 158 ? -5.519 9.933 20.756 1.00 47.78 158 ARG A N 1
ATOM 1275 C CA . ARG A 1 158 ? -5.016 8.884 19.844 1.00 47.78 158 ARG A CA 1
ATOM 1276 C C . ARG A 1 158 ? -3.758 8.168 20.317 1.00 47.78 158 ARG A C 1
ATOM 1278 O O . ARG A 1 158 ? -2.790 8.850 20.709 1.00 47.78 158 ARG A O 1
#

Nearest PDB structures (foldseek):
  6ey4-assembly1_A-2  TM=3.211E-01  e=3.553E+00  Flavobacterium johnsoniae
  7sb2-assembly1_B  TM=3.229E-01  e=9.620E+00  Capnocytophaga canimorsus Cc5
  8gym-assembly1_2K  TM=2.432E-01  e=6.044E+00  Tetrahymena thermophila SB210

Radius of gyration: 24.86 Å; Cα contacts (8 Å, |Δi|>4): 119; chains: 1; bounding box: 71×52×52 Å

pLDDT: mean 77.61, std 15.19, range [31.52, 95.56]

Foldseek 3Di:
DDDDPPPPDPDDDPPPVVVVDDPVDDPVPDPVNDQDDQACAQPQARGTHTPPDDCCPPQHVNVRDDDDDDQDDPPVNVLCPPPDPNNVVCVVCVVVVVVLLLQWDKDFDWDDDPDDPDTDGDDDIDTHGDDCDADVVHDQDRNCCVPPDDPVVVVVVD

Secondary structure (DSSP, 8-state):
--------------TTGGGS--TTS-GGG-TT-------EE-TTT--EE-TT--TTTTTGGGTS-PPPPPPPPTTHHHHHSS-SHHHHHHHHTHHHHHHHT--SEEEEEEE--SS-SSPEEEEEEEEEPPPSSPPTTPPP-THHHHHHS-TTTSSS--